Protein AF-A0A2M8NJH3-F1 (afdb_monomer_lite)

Structure (mmCIF, N/CA/C/O backbone):
data_AF-A0A2M8NJH3-F1
#
_entry.id   AF-A0A2M8NJH3-F1
#
loop_
_atom_site.group_PDB
_atom_site.id
_atom_site.type_symbol
_atom_site.label_atom_id
_atom_site.label_alt_id
_atom_site.label_comp_id
_atom_site.label_asym_id
_atom_site.label_entity_id
_atom_site.label_seq_id
_atom_site.pdbx_PDB_ins_code
_atom_site.Cartn_x
_atom_site.Cartn_y
_atom_site.Cartn_z
_atom_site.occupancy
_atom_site.B_iso_or_equiv
_atom_site.auth_seq_id
_atom_site.auth_comp_id
_atom_site.auth_asym_id
_atom_site.auth_atom_id
_atom_site.pdbx_PDB_model_num
ATOM 1 N N . MET A 1 1 ? -4.080 8.341 -15.059 1.00 57.06 1 MET A N 1
ATOM 2 C CA . MET A 1 1 ? -3.081 8.055 -13.992 1.00 57.06 1 MET A CA 1
ATOM 3 C C . MET A 1 1 ? -1.889 7.261 -14.542 1.00 57.06 1 MET A C 1
ATOM 5 O O . MET A 1 1 ? -1.047 6.793 -13.782 1.00 57.06 1 MET A O 1
ATOM 9 N N . ASP A 1 2 ? -1.768 7.173 -15.866 1.00 82.62 2 ASP A N 1
ATOM 10 C CA . ASP A 1 2 ? -1.081 6.061 -16.530 1.00 82.62 2 ASP A CA 1
ATOM 11 C C . ASP A 1 2 ? 0.332 6.421 -16.986 1.00 82.62 2 ASP A C 1
ATOM 13 O O . ASP A 1 2 ? 1.124 5.542 -17.309 1.00 82.62 2 ASP A O 1
ATOM 17 N N . ALA A 1 3 ? 0.691 7.707 -16.927 1.00 94.00 3 ALA A N 1
ATOM 18 C CA . ALA A 1 3 ? 2.005 8.202 -17.326 1.00 94.00 3 ALA A CA 1
ATOM 19 C C . ALA A 1 3 ? 3.153 7.534 -16.550 1.00 94.00 3 ALA A C 1
ATOM 21 O O . ALA A 1 3 ? 4.180 7.212 -17.140 1.00 94.00 3 ALA A O 1
ATOM 22 N N . ARG A 1 4 ? 2.981 7.266 -15.244 1.00 93.50 4 ARG A N 1
ATOM 23 C CA . ARG A 1 4 ? 4.007 6.576 -14.440 1.00 93.50 4 ARG A CA 1
ATOM 24 C C . ARG A 1 4 ? 4.184 5.122 -14.871 1.00 93.50 4 ARG A C 1
ATOM 26 O O . ARG A 1 4 ? 5.314 4.687 -15.054 1.00 93.50 4 ARG A O 1
ATOM 33 N N . PHE A 1 5 ? 3.090 4.390 -15.078 1.00 94.75 5 PHE A N 1
ATOM 34 C CA . PHE A 1 5 ? 3.149 2.998 -15.532 1.00 94.75 5 PHE A CA 1
ATOM 35 C C . PHE A 1 5 ? 3.725 2.894 -16.945 1.00 94.75 5 PHE A C 1
ATOM 37 O O . PHE A 1 5 ? 4.597 2.065 -17.190 1.00 94.75 5 PHE A O 1
ATOM 44 N N . ALA A 1 6 ? 3.312 3.783 -17.852 1.00 94.88 6 ALA A N 1
ATOM 45 C CA . ALA A 1 6 ? 3.868 3.874 -19.198 1.00 94.88 6 ALA A CA 1
ATOM 46 C C . ALA A 1 6 ? 5.370 4.197 -19.177 1.00 94.88 6 ALA A C 1
ATOM 48 O O . ALA A 1 6 ? 6.137 3.598 -19.926 1.00 94.88 6 ALA A O 1
ATOM 49 N N . LEU A 1 7 ? 5.813 5.097 -18.291 1.00 94.25 7 LEU A N 1
ATOM 50 C CA . LEU A 1 7 ? 7.230 5.421 -18.131 1.00 94.25 7 LEU A CA 1
ATOM 51 C C . LEU A 1 7 ? 8.036 4.224 -17.611 1.00 94.25 7 LEU A C 1
ATOM 53 O O . LEU A 1 7 ? 9.077 3.907 -18.178 1.00 94.25 7 LEU A O 1
ATOM 57 N N . ILE A 1 8 ? 7.545 3.547 -16.570 1.00 95.00 8 ILE A N 1
ATOM 58 C CA . ILE A 1 8 ? 8.167 2.339 -16.002 1.00 95.00 8 ILE A CA 1
ATOM 59 C C . ILE A 1 8 ? 8.326 1.259 -17.078 1.00 95.00 8 ILE A C 1
ATOM 61 O O . ILE A 1 8 ? 9.416 0.704 -17.221 1.00 95.00 8 ILE A O 1
ATOM 65 N N . LYS A 1 9 ? 7.275 1.024 -17.876 1.00 94.31 9 LYS A N 1
ATOM 66 C CA . LYS A 1 9 ? 7.293 0.099 -19.018 1.00 94.31 9 LYS A CA 1
ATOM 67 C C . LYS A 1 9 ? 8.323 0.511 -20.068 1.00 94.31 9 LYS A C 1
ATOM 69 O O . LYS A 1 9 ? 9.203 -0.276 -20.402 1.00 94.31 9 LYS A O 1
ATOM 74 N N . ARG A 1 10 ? 8.273 1.767 -20.529 1.00 93.88 10 ARG A N 1
ATOM 75 C CA . ARG A 1 10 ? 9.183 2.318 -21.551 1.00 93.88 10 ARG A CA 1
ATOM 76 C C . ARG A 1 10 ? 10.653 2.211 -21.151 1.00 93.88 10 ARG A C 1
ATOM 78 O O . ARG A 1 10 ? 11.497 1.935 -21.993 1.00 93.88 10 ARG A O 1
ATOM 85 N N . LEU A 1 11 ? 10.960 2.434 -19.876 1.00 94.00 11 LEU A N 1
ATOM 86 C CA . LEU A 1 11 ? 12.325 2.384 -19.355 1.00 94.00 11 LEU A CA 1
ATOM 87 C C . LEU A 1 11 ? 12.779 0.971 -18.959 1.00 94.00 11 LEU A C 1
ATOM 89 O O . LEU A 1 11 ? 13.908 0.819 -18.493 1.00 94.00 11 LEU A O 1
ATOM 93 N N . ASN A 1 12 ? 11.931 -0.050 -19.137 1.00 94.94 12 ASN A N 1
ATOM 94 C CA . ASN A 1 12 ? 12.158 -1.418 -18.671 1.00 94.94 12 ASN A CA 1
ATOM 95 C C . ASN A 1 12 ? 12.530 -1.487 -17.174 1.00 94.94 12 ASN A C 1
ATOM 97 O O . ASN A 1 12 ? 13.435 -2.210 -16.756 1.00 94.94 12 ASN A O 1
ATOM 101 N N . LEU A 1 13 ? 11.850 -0.694 -16.342 1.00 95.19 13 LEU A N 1
ATOM 102 C CA . LEU A 1 13 ? 12.007 -0.765 -14.891 1.00 95.19 13 LEU A CA 1
ATOM 103 C C . LEU A 1 13 ? 11.200 -1.946 -14.337 1.00 95.19 13 LEU A C 1
ATOM 105 O O . LEU A 1 13 ? 10.173 -2.327 -14.897 1.00 95.19 13 LEU A O 1
ATOM 109 N N . ARG A 1 14 ? 11.638 -2.504 -13.203 1.00 96.00 14 ARG A N 1
ATOM 110 C CA . ARG A 1 14 ? 10.979 -3.655 -12.553 1.00 96.00 14 ARG A CA 1
ATOM 111 C C . ARG A 1 14 ? 9.554 -3.368 -12.082 1.00 96.00 14 ARG A C 1
ATOM 113 O O . ARG A 1 14 ? 8.751 -4.285 -11.963 1.00 96.00 14 ARG A O 1
ATOM 120 N N . GLY A 1 15 ? 9.245 -2.113 -11.782 1.00 95.94 15 GLY A N 1
ATOM 121 C CA . GLY A 1 15 ? 7.983 -1.724 -11.170 1.00 95.94 15 GLY A CA 1
ATOM 122 C C . GLY A 1 15 ? 8.130 -0.450 -10.353 1.00 95.94 15 GLY A C 1
ATOM 123 O O . GLY A 1 15 ? 9.063 0.327 -10.565 1.00 95.94 15 GLY A O 1
ATOM 124 N N . MET A 1 16 ? 7.222 -0.255 -9.400 1.00 96.19 16 MET A N 1
ATOM 125 C CA . MET A 1 16 ? 7.286 0.842 -8.435 1.00 96.19 16 MET A CA 1
ATOM 126 C C . MET A 1 16 ? 6.884 0.400 -7.033 1.00 96.19 16 MET A C 1
ATOM 128 O O . MET A 1 16 ? 6.001 -0.441 -6.868 1.00 96.19 16 MET A O 1
ATOM 132 N N . ILE A 1 17 ? 7.506 1.028 -6.037 1.00 97.25 17 ILE A N 1
ATOM 133 C CA . ILE A 1 17 ? 7.095 0.985 -4.633 1.00 97.25 17 ILE A CA 1
ATOM 134 C C . ILE A 1 17 ? 6.467 2.333 -4.278 1.00 97.25 17 ILE A C 1
ATOM 136 O O . ILE A 1 17 ? 6.940 3.374 -4.734 1.00 97.25 17 ILE A O 1
ATOM 140 N N . ALA A 1 18 ? 5.405 2.318 -3.480 1.00 96.50 18 ALA A N 1
ATOM 141 C CA . ALA A 1 18 ? 4.781 3.511 -2.919 1.00 96.50 18 ALA A CA 1
ATOM 142 C C . ALA A 1 18 ? 4.311 3.249 -1.479 1.00 96.50 18 ALA A C 1
ATOM 144 O O . ALA A 1 18 ? 4.197 2.097 -1.065 1.00 96.50 18 ALA A O 1
ATOM 145 N N . GLY A 1 19 ? 4.026 4.314 -0.729 1.00 96.94 19 GLY A N 1
ATOM 146 C CA . GLY A 1 19 ? 3.325 4.241 0.553 1.00 96.94 19 GLY A CA 1
ATOM 147 C C . GLY A 1 19 ? 1.841 4.560 0.370 1.00 96.94 19 GLY A C 1
ATOM 148 O O . GLY A 1 19 ? 1.496 5.573 -0.237 1.00 96.94 19 GLY A O 1
ATOM 149 N N . SER A 1 20 ? 0.958 3.702 0.878 1.00 98.00 20 SER A N 1
ATOM 150 C CA . SER A 1 20 ? -0.484 3.955 0.936 1.00 98.00 20 SER A CA 1
ATOM 151 C C . SER A 1 20 ? -0.937 4.058 2.384 1.00 98.00 20 SER A C 1
ATOM 153 O O . SER A 1 20 ? -0.972 3.051 3.085 1.00 98.00 20 SER A O 1
ATOM 155 N N . MET A 1 21 ? -1.323 5.255 2.820 1.00 98.25 21 MET A N 1
ATOM 156 C CA . MET A 1 21 ? -1.979 5.450 4.116 1.00 98.25 21 MET A CA 1
ATOM 157 C C . MET A 1 21 ? -3.306 4.681 4.182 1.00 98.25 21 MET A C 1
ATOM 159 O O . MET A 1 21 ? -4.033 4.639 3.184 1.00 98.25 21 MET A O 1
ATOM 163 N N . ILE A 1 22 ? -3.616 4.107 5.347 1.00 98.25 22 ILE A N 1
ATOM 164 C CA . ILE A 1 22 ? -4.880 3.407 5.635 1.00 98.25 22 ILE A CA 1
ATOM 165 C C . ILE A 1 22 ? -5.914 4.384 6.206 1.00 98.25 22 ILE A C 1
ATOM 167 O O . ILE A 1 22 ? -6.121 4.483 7.410 1.00 98.25 22 ILE A O 1
ATOM 171 N N . MET A 1 23 ? -6.521 5.172 5.320 1.00 98.12 23 MET A N 1
ATOM 172 C CA . MET A 1 23 ? -7.277 6.381 5.673 1.00 98.12 23 MET A CA 1
ATOM 173 C C . MET A 1 23 ? -8.507 6.141 6.547 1.00 98.12 23 MET A C 1
ATOM 175 O O . MET A 1 23 ? -8.976 7.072 7.197 1.00 98.12 23 MET A O 1
ATOM 179 N N . ASP A 1 24 ? -9.060 4.932 6.544 1.00 98.44 24 ASP A N 1
ATOM 180 C CA . ASP A 1 24 ? -10.266 4.614 7.308 1.00 98.44 24 ASP A CA 1
ATOM 181 C C . ASP A 1 24 ? -9.968 3.866 8.622 1.00 98.44 24 ASP A C 1
ATOM 183 O O . ASP A 1 24 ? -10.902 3.509 9.341 1.00 98.44 24 ASP A O 1
ATOM 187 N N . TYR A 1 25 ? -8.689 3.683 8.982 1.00 98.56 25 TYR A N 1
ATOM 188 C CA . TYR 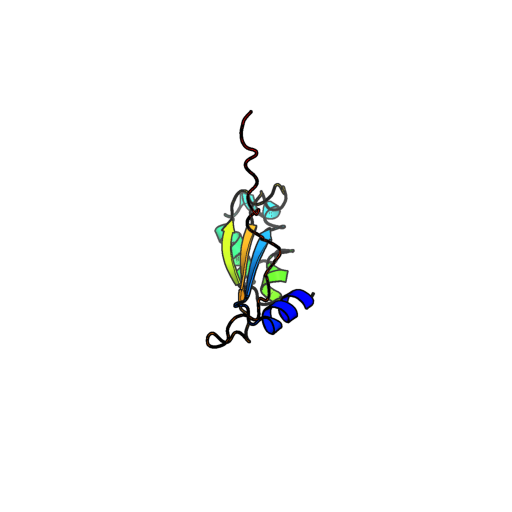A 1 25 ? -8.283 2.895 10.151 1.00 98.56 25 TYR A CA 1
ATOM 189 C C . TYR A 1 25 ? -8.774 3.467 11.488 1.00 98.56 25 TYR A C 1
ATOM 191 O O . TYR A 1 25 ? -9.258 2.706 12.325 1.00 98.56 25 TYR A O 1
ATOM 199 N N . HIS A 1 26 ? -8.765 4.795 11.671 1.00 98.31 26 HIS A N 1
ATOM 200 C CA . HIS A 1 26 ? -9.280 5.455 12.885 1.00 98.31 26 HIS A CA 1
ATOM 201 C C . HIS A 1 26 ? -10.710 5.043 13.276 1.00 98.31 26 HIS A C 1
ATOM 203 O O . HIS A 1 26 ? -11.081 5.166 14.438 1.00 98.31 26 HIS A O 1
ATOM 209 N N . LYS A 1 27 ? -11.520 4.556 12.326 1.00 98.31 27 LYS A N 1
ATOM 210 C CA . LYS A 1 27 ? -12.911 4.139 12.568 1.00 98.31 27 LYS A CA 1
ATOM 211 C C . LYS A 1 27 ? -13.032 2.823 13.338 1.00 98.31 27 LYS A C 1
ATOM 213 O O . LYS A 1 27 ? -14.120 2.517 13.810 1.00 98.31 27 LYS A O 1
ATOM 218 N N . VAL A 1 28 ? -11.965 2.024 13.387 1.00 98.06 28 VAL A N 1
ATOM 219 C CA . VAL A 1 28 ? -11.958 0.672 13.981 1.00 98.06 28 VAL A CA 1
ATOM 220 C C . VAL A 1 28 ? -10.685 0.368 14.776 1.00 98.06 28 VAL A C 1
ATOM 222 O O . VAL A 1 28 ? -10.447 -0.780 15.147 1.00 98.06 28 VAL A O 1
ATOM 225 N N . ALA A 1 29 ? -9.843 1.373 15.018 1.00 97.69 29 ALA A N 1
ATOM 226 C CA . ALA A 1 29 ? -8.548 1.204 15.676 1.00 97.69 29 ALA A CA 1
ATOM 227 C C . ALA A 1 29 ? -8.655 0.761 17.148 1.00 97.69 29 ALA A C 1
ATOM 229 O O . ALA A 1 29 ? -7.684 0.276 17.718 1.00 97.69 29 ALA A O 1
ATOM 230 N N . ASP A 1 30 ? -9.829 0.917 17.761 1.00 97.88 30 ASP A N 1
ATOM 231 C CA . ASP A 1 30 ? -10.167 0.410 19.092 1.00 97.88 30 ASP A CA 1
ATOM 232 C C . ASP A 1 30 ? -10.520 -1.089 19.096 1.00 97.88 30 ASP A C 1
ATOM 234 O O . ASP A 1 30 ? -10.486 -1.734 20.142 1.00 97.88 30 ASP A O 1
ATOM 238 N N . GLN A 1 31 ? -10.845 -1.651 17.931 1.00 97.88 31 GLN A N 1
ATOM 239 C CA . GLN A 1 31 ? -11.361 -3.012 17.774 1.00 97.88 31 GLN A CA 1
ATOM 240 C C . GLN A 1 31 ? -10.366 -3.973 17.118 1.00 97.88 31 GLN A C 1
ATOM 242 O O . GLN A 1 31 ? -10.506 -5.187 17.264 1.00 97.88 31 GLN A O 1
ATOM 247 N N . MET A 1 32 ? -9.382 -3.471 16.368 1.00 97.62 32 MET A N 1
ATOM 248 C CA . MET A 1 32 ? -8.421 -4.316 15.659 1.00 97.62 32 MET A CA 1
ATOM 249 C C . MET A 1 32 ? -7.072 -3.640 15.461 1.00 97.62 32 MET A C 1
ATOM 251 O O . MET A 1 32 ? -6.981 -2.419 15.397 1.00 97.62 32 MET A O 1
ATOM 255 N N . SER A 1 33 ? -6.030 -4.458 15.306 1.00 98.56 33 SER A N 1
ATOM 256 C CA . SER A 1 33 ? -4.687 -3.966 15.005 1.00 98.56 33 SER A CA 1
ATOM 257 C C . SER A 1 33 ? -4.562 -3.503 13.542 1.00 98.56 33 SER A C 1
ATOM 259 O O . SER A 1 33 ? -5.330 -3.964 12.683 1.00 98.56 33 SER A O 1
ATOM 261 N N . PRO A 1 34 ? -3.562 -2.665 13.202 1.00 98.19 34 PRO A N 1
ATOM 262 C CA . PRO A 1 34 ? -3.311 -2.253 11.821 1.00 98.19 34 PRO A CA 1
ATOM 263 C C . PRO A 1 34 ? -3.040 -3.456 10.903 1.00 98.19 34 PRO A C 1
ATOM 265 O O . PRO A 1 34 ? -3.454 -3.471 9.744 1.00 98.19 34 PRO A O 1
ATOM 268 N N . GLU A 1 35 ? -2.391 -4.507 11.417 1.00 98.44 35 GLU A N 1
ATOM 269 C CA . GLU A 1 35 ? -2.129 -5.747 10.679 1.00 98.44 35 GLU A CA 1
ATOM 270 C C . GLU A 1 35 ? -3.428 -6.453 10.304 1.00 98.44 35 GLU A C 1
ATOM 272 O O . GLU A 1 35 ? -3.578 -6.909 9.169 1.00 98.44 35 GLU A O 1
ATOM 277 N N . GLN A 1 36 ? -4.367 -6.564 11.247 1.00 98.50 36 GLN A N 1
ATOM 278 C CA . GLN A 1 36 ? -5.664 -7.176 10.978 1.00 98.50 36 GLN A CA 1
ATOM 279 C C . GLN A 1 36 ? -6.470 -6.337 9.990 1.00 98.50 36 GLN A C 1
ATOM 281 O O . GLN A 1 36 ? -6.993 -6.889 9.022 1.00 98.50 36 GLN A O 1
ATOM 286 N N . TYR A 1 37 ? -6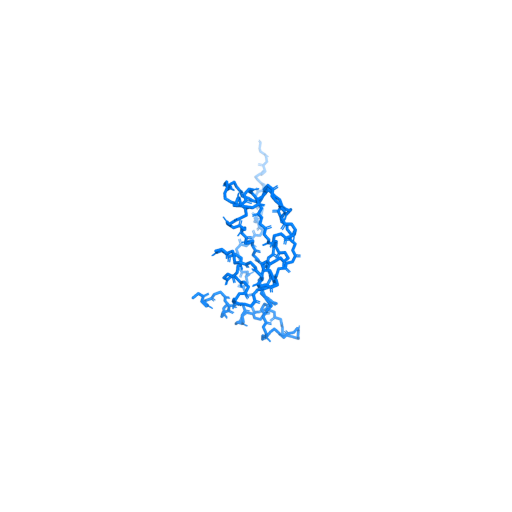.487 -5.019 10.179 1.00 98.62 37 TYR A N 1
ATOM 287 C CA . TYR A 1 37 ? -7.142 -4.090 9.267 1.00 98.62 37 TYR A CA 1
ATOM 288 C C . TYR A 1 37 ? -6.649 -4.265 7.825 1.00 98.62 37 TYR A C 1
ATOM 290 O O . TYR A 1 37 ? -7.444 -4.456 6.903 1.00 98.62 37 TYR A O 1
ATOM 298 N N . VAL A 1 38 ? -5.328 -4.264 7.617 1.00 98.56 38 VAL A N 1
ATOM 299 C CA . VAL A 1 38 ? -4.738 -4.432 6.282 1.00 98.56 38 VAL A CA 1
ATOM 300 C C . VAL A 1 38 ? -5.049 -5.809 5.702 1.00 98.56 38 VAL A C 1
ATOM 302 O O . VAL A 1 38 ? -5.347 -5.896 4.511 1.00 98.56 38 VAL A O 1
ATOM 305 N N . ARG A 1 39 ? -5.039 -6.879 6.511 1.00 98.50 39 ARG A N 1
ATOM 306 C CA . ARG A 1 39 ? -5.446 -8.217 6.049 1.00 98.50 39 ARG A CA 1
ATOM 307 C C . ARG A 1 39 ? -6.889 -8.230 5.544 1.00 98.50 39 ARG A C 1
ATOM 309 O O . ARG A 1 39 ? -7.128 -8.767 4.466 1.00 98.50 39 ARG A O 1
ATOM 316 N N . GLU A 1 40 ? -7.826 -7.622 6.270 1.00 98.62 40 GLU A N 1
ATOM 317 C CA . GLU A 1 40 ? -9.231 -7.530 5.845 1.00 98.62 40 GLU A CA 1
ATOM 318 C C . GLU A 1 40 ? -9.389 -6.731 4.545 1.00 98.62 40 GLU A C 1
ATOM 320 O O . GLU A 1 40 ? -10.169 -7.118 3.673 1.00 98.62 40 GLU A O 1
ATOM 325 N N . VAL A 1 41 ? -8.624 -5.645 4.385 1.00 98.62 41 VAL A N 1
ATOM 326 C CA . VAL A 1 41 ? -8.641 -4.834 3.159 1.00 98.62 41 VAL A CA 1
ATOM 327 C C . VAL A 1 41 ? -8.078 -5.605 1.965 1.00 98.62 41 VAL A C 1
ATOM 329 O O . VAL A 1 41 ? -8.671 -5.592 0.887 1.00 98.62 41 VAL A O 1
ATOM 332 N N . VAL A 1 42 ? -6.957 -6.309 2.144 1.00 98.44 42 VAL A N 1
ATOM 333 C CA . VAL A 1 42 ? -6.345 -7.142 1.094 1.00 98.44 42 VAL A CA 1
ATOM 334 C C . VAL A 1 42 ? -7.254 -8.311 0.706 1.00 98.44 42 VAL A C 1
ATOM 336 O O . VAL A 1 42 ? -7.334 -8.647 -0.472 1.00 98.44 42 VAL A O 1
ATOM 339 N N . ALA A 1 43 ? -7.973 -8.895 1.668 1.00 98.12 43 ALA A N 1
ATOM 340 C CA . ALA A 1 43 ? -8.948 -9.958 1.431 1.00 98.12 43 ALA A CA 1
ATOM 341 C C . ALA A 1 43 ? -10.264 -9.465 0.796 1.00 98.12 43 ALA A C 1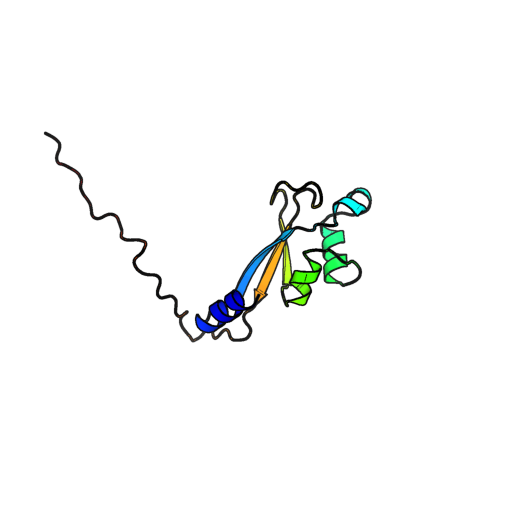
ATOM 343 O O . ALA A 1 43 ? -11.119 -10.282 0.463 1.00 98.12 43 ALA A O 1
ATOM 344 N N . GLY A 1 44 ? -10.456 -8.149 0.646 1.00 97.56 44 GLY A N 1
ATOM 345 C CA . GLY A 1 44 ? -11.689 -7.561 0.113 1.00 97.56 44 GLY A CA 1
ATOM 346 C C . GLY A 1 44 ? -12.878 -7.587 1.081 1.00 97.56 44 GLY A C 1
ATOM 347 O O . GLY A 1 44 ? -13.985 -7.236 0.686 1.00 97.56 44 GLY A O 1
ATOM 348 N N . VAL A 1 45 ? -12.661 -7.970 2.343 1.00 98.06 45 VAL A N 1
ATOM 349 C CA . VAL A 1 45 ? -13.683 -7.956 3.407 1.00 98.06 45 VAL A CA 1
ATOM 350 C C . VAL A 1 45 ? -13.967 -6.524 3.858 1.00 98.06 45 VAL A C 1
ATOM 352 O O . VAL A 1 45 ? -15.099 -6.179 4.193 1.00 98.06 45 VAL A O 1
ATOM 355 N N . ARG A 1 46 ? -12.936 -5.674 3.839 1.00 98.00 46 ARG A N 1
ATOM 356 C CA . ARG A 1 46 ? -13.013 -4.267 4.225 1.00 98.00 46 ARG A CA 1
ATOM 357 C C . ARG A 1 46 ? -12.636 -3.358 3.066 1.00 98.00 46 ARG A C 1
ATOM 359 O O . ARG A 1 46 ? -11.715 -3.635 2.303 1.00 98.00 46 ARG A O 1
ATOM 366 N N . PHE A 1 47 ? -13.320 -2.226 2.981 1.00 98.44 47 PHE A N 1
ATOM 367 C CA . PHE A 1 47 ? -12.960 -1.155 2.065 1.00 98.44 47 PHE A CA 1
ATOM 368 C C . PHE A 1 47 ? -12.196 -0.049 2.801 1.00 98.44 47 PHE A C 1
ATOM 370 O O . PHE A 1 47 ? -12.666 0.450 3.821 1.00 98.44 47 PHE A O 1
ATOM 377 N N . ASP A 1 48 ? -11.050 0.349 2.251 1.00 98.62 48 ASP A N 1
ATOM 378 C CA . ASP A 1 48 ? -10.294 1.539 2.641 1.00 98.62 48 ASP A CA 1
ATOM 379 C C . ASP A 1 48 ? -10.226 2.516 1.461 1.00 98.62 48 ASP A C 1
ATOM 381 O O . ASP A 1 48 ? -9.873 2.154 0.333 1.00 98.62 48 ASP A O 1
ATOM 385 N N . THR A 1 49 ? -10.521 3.786 1.723 1.00 97.81 49 THR A N 1
ATOM 386 C CA . THR A 1 49 ? -10.667 4.835 0.707 1.00 97.81 49 THR A CA 1
ATOM 387 C C . THR A 1 49 ? -9.394 5.090 -0.108 1.00 97.81 49 THR A C 1
ATOM 389 O O . THR A 1 49 ? -9.487 5.643 -1.213 1.00 97.81 49 THR A O 1
ATOM 392 N N . ASN A 1 50 ? -8.218 4.692 0.383 1.00 97.62 50 ASN A N 1
ATOM 393 C CA . ASN A 1 50 ? -6.953 4.806 -0.335 1.00 97.62 50 ASN A CA 1
ATOM 394 C C . ASN A 1 50 ? -6.382 3.434 -0.707 1.00 97.62 50 ASN A C 1
ATOM 396 O O . ASN A 1 50 ? -6.223 3.157 -1.898 1.00 97.62 50 ASN A O 1
ATOM 400 N N . LEU A 1 51 ? -6.129 2.562 0.274 1.00 98.44 51 LEU A N 1
ATOM 401 C CA . LEU A 1 51 ? -5.464 1.279 0.052 1.00 98.44 51 LEU A CA 1
ATOM 402 C C . LEU A 1 51 ? -6.243 0.413 -0.944 1.00 98.44 51 LEU A C 1
ATOM 404 O O . LEU A 1 51 ? -5.648 -0.060 -1.914 1.00 98.44 51 LEU A O 1
ATOM 408 N N . SER A 1 52 ? -7.571 0.298 -0.815 1.00 98.56 52 SER A N 1
ATOM 409 C CA . SER A 1 52 ? -8.375 -0.492 -1.759 1.00 98.56 52 SER A CA 1
ATOM 410 C C . SER A 1 52 ? -8.258 0.029 -3.195 1.00 98.56 52 SER A C 1
ATOM 412 O O . SER A 1 52 ? -8.188 -0.772 -4.125 1.00 98.56 52 SER A O 1
ATOM 414 N N . LYS A 1 53 ? -8.169 1.351 -3.410 1.00 97.00 53 LYS A N 1
ATOM 415 C CA . LYS A 1 53 ? -7.991 1.932 -4.758 1.00 97.00 53 LYS A CA 1
ATOM 416 C C . LYS A 1 53 ? -6.624 1.612 -5.358 1.00 97.00 53 LYS A C 1
ATOM 418 O O . LYS A 1 53 ? -6.516 1.513 -6.578 1.00 97.00 53 LYS A O 1
ATOM 423 N N . GLN A 1 54 ? -5.580 1.497 -4.538 1.00 97.25 54 GLN A N 1
ATOM 424 C CA . GLN A 1 54 ? -4.258 1.093 -5.022 1.00 97.25 54 GLN A CA 1
ATOM 425 C C . GLN A 1 54 ? -4.244 -0.398 -5.365 1.00 97.25 54 GLN A C 1
ATOM 42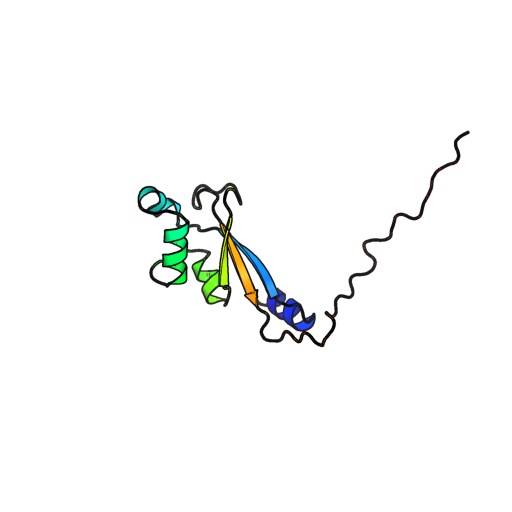7 O O . GLN A 1 54 ? -3.776 -0.764 -6.441 1.00 97.25 54 GLN A O 1
ATOM 432 N N . LEU A 1 55 ? -4.834 -1.246 -4.514 1.00 98.12 55 LEU A N 1
ATOM 433 C CA . LEU A 1 55 ? -4.960 -2.683 -4.777 1.00 98.12 55 LEU A CA 1
ATOM 434 C C . LEU A 1 55 ? -5.727 -2.956 -6.083 1.00 98.12 55 LEU A C 1
ATOM 436 O O . LEU A 1 55 ? -5.258 -3.727 -6.916 1.00 98.12 55 LEU A O 1
ATOM 440 N N . HIS A 1 56 ? -6.822 -2.230 -6.342 1.00 96.88 56 HIS A N 1
ATOM 441 C CA . HIS A 1 56 ? -7.569 -2.320 -7.609 1.00 96.88 56 HIS A CA 1
ATOM 442 C C . HIS A 1 56 ? -6.742 -1.951 -8.852 1.00 96.88 56 HIS A C 1
ATOM 444 O O . HIS A 1 56 ? -7.047 -2.406 -9.949 1.00 96.88 56 HIS A O 1
ATOM 450 N N . LYS A 1 57 ? -5.681 -1.147 -8.708 1.00 95.06 57 LYS A N 1
ATOM 451 C CA . LYS A 1 57 ? -4.752 -0.817 -9.807 1.00 95.06 57 LYS A CA 1
ATOM 452 C C . LYS A 1 57 ? -3.662 -1.875 -10.007 1.00 95.06 57 LYS A C 1
ATOM 454 O O . LYS A 1 57 ? -2.740 -1.658 -10.791 1.00 95.06 57 LYS A O 1
ATOM 459 N N . GLY A 1 58 ? -3.735 -2.997 -9.292 1.00 96.38 58 GLY A N 1
ATOM 460 C CA . GLY A 1 58 ? -2.770 -4.091 -9.372 1.00 96.38 58 GLY A CA 1
ATOM 461 C C . GLY A 1 58 ? -1.568 -3.933 -8.443 1.00 96.38 58 GLY A C 1
ATOM 462 O O . GLY A 1 58 ? -0.570 -4.629 -8.626 1.00 96.38 58 GLY A O 1
ATOM 463 N N . PHE A 1 59 ? -1.625 -3.027 -7.462 1.00 98.00 59 PHE A N 1
ATOM 464 C CA . PHE A 1 59 ? -0.618 -3.020 -6.405 1.00 98.00 59 PHE A CA 1
ATOM 465 C C . PHE A 1 59 ? -0.818 -4.198 -5.448 1.00 98.00 59 PHE A C 1
ATOM 467 O O . PHE A 1 59 ? -1.938 -4.613 -5.163 1.00 98.00 59 PHE A O 1
ATOM 474 N N . LYS A 1 60 ? 0.287 -4.684 -4.894 1.00 98.31 60 LYS A N 1
ATOM 475 C CA . LYS A 1 60 ? 0.348 -5.685 -3.829 1.00 98.31 60 LYS A CA 1
ATOM 476 C C . LYS A 1 60 ? 0.794 -5.010 -2.539 1.00 98.31 60 LYS A C 1
ATOM 478 O O . LYS A 1 60 ? 1.774 -4.265 -2.557 1.00 98.31 60 LYS A O 1
ATOM 483 N N . ALA A 1 61 ? 0.106 -5.276 -1.434 1.00 98.31 61 ALA A N 1
ATOM 484 C CA . ALA A 1 61 ? 0.565 -4.881 -0.105 1.00 98.31 61 ALA A CA 1
ATOM 485 C C . ALA A 1 61 ? 1.795 -5.707 0.303 1.00 98.31 61 ALA A C 1
ATOM 487 O O . ALA A 1 61 ? 1.826 -6.915 0.075 1.00 98.31 61 ALA A O 1
ATOM 488 N N . LEU A 1 62 ? 2.805 -5.050 0.877 1.00 97.94 62 LEU A N 1
ATOM 489 C CA . LEU A 1 62 ? 4.038 -5.681 1.350 1.00 97.94 62 LEU A CA 1
ATOM 490 C C . LEU A 1 62 ? 4.113 -5.673 2.880 1.00 97.94 62 LEU A C 1
ATOM 492 O O . LEU A 1 62 ? 3.965 -6.715 3.510 1.00 97.94 62 LEU A O 1
ATOM 496 N N . HIS A 1 63 ? 4.332 -4.497 3.473 1.00 96.81 63 HIS A N 1
ATOM 497 C CA . HIS A 1 63 ? 4.575 -4.330 4.907 1.00 96.81 63 HIS A CA 1
ATOM 498 C C . HIS A 1 63 ? 3.916 -3.050 5.419 1.00 96.81 63 HIS A C 1
ATOM 500 O O . HIS A 1 63 ? 3.790 -2.078 4.673 1.00 96.81 63 HIS A O 1
ATOM 506 N N . LEU A 1 64 ? 3.519 -3.048 6.690 1.00 98.25 64 LEU A N 1
ATOM 507 C CA . LEU A 1 64 ? 3.112 -1.831 7.387 1.00 98.25 64 LEU A CA 1
ATOM 508 C C . LEU A 1 64 ? 4.322 -0.933 7.653 1.00 98.25 64 LEU A C 1
ATOM 510 O O . LEU A 1 64 ? 5.435 -1.415 7.854 1.00 98.25 64 LEU A O 1
ATOM 514 N N . ILE A 1 65 ? 4.075 0.371 7.663 1.00 98.31 65 ILE A N 1
ATOM 515 C CA . ILE A 1 65 ? 5.038 1.406 8.011 1.00 98.31 65 ILE A CA 1
ATOM 516 C C . ILE A 1 65 ? 4.398 2.241 9.132 1.00 98.31 65 ILE A C 1
ATOM 518 O O . ILE A 1 65 ? 3.434 2.961 8.843 1.00 98.31 65 ILE A O 1
ATOM 522 N N . PRO A 1 66 ? 4.861 2.112 10.390 1.00 97.81 66 PRO A N 1
ATOM 523 C CA . PRO A 1 66 ? 4.447 3.004 11.468 1.00 97.81 66 PRO A CA 1
ATOM 524 C C . PRO A 1 66 ? 5.045 4.395 11.258 1.00 97.81 66 PRO A C 1
ATOM 526 O O . PRO A 1 66 ? 6.086 4.529 10.612 1.00 97.81 66 PRO A O 1
ATOM 529 N N . ASP A 1 67 ? 4.394 5.409 11.824 1.00 97.56 67 ASP A N 1
ATOM 530 C CA . ASP A 1 67 ? 4.882 6.793 11.854 1.00 97.56 67 ASP A CA 1
ATOM 531 C C . ASP A 1 67 ? 5.305 7.332 10.476 1.00 97.56 67 ASP A C 1
ATOM 533 O O . ASP A 1 67 ? 6.284 8.062 10.338 1.00 97.56 67 ASP A O 1
ATOM 537 N N . TYR A 1 68 ? 4.567 6.941 9.433 1.00 97.00 68 TYR A N 1
ATOM 538 C CA . TYR A 1 68 ? 4.906 7.274 8.051 1.00 97.00 68 TYR A CA 1
ATOM 539 C C . TYR A 1 68 ? 4.658 8.750 7.726 1.00 97.00 68 TYR A C 1
ATOM 541 O O . TYR A 1 68 ? 5.458 9.377 7.039 1.00 97.00 68 TYR A O 1
ATOM 549 N N . GLU A 1 69 ? 3.530 9.280 8.194 1.00 95.50 69 GLU A N 1
ATOM 550 C CA . GLU A 1 69 ? 3.081 10.655 7.970 1.00 95.50 69 GLU A CA 1
ATOM 551 C C . GLU A 1 69 ? 2.142 11.051 9.110 1.00 95.50 69 GLU A C 1
ATOM 553 O O . GLU A 1 69 ? 1.411 10.199 9.618 1.00 95.50 69 GLU A O 1
ATOM 558 N N . TYR A 1 70 ? 2.127 12.327 9.500 1.00 97.31 70 TYR A N 1
ATOM 559 C CA . TYR A 1 70 ? 1.185 12.803 10.511 1.00 97.31 70 TYR A CA 1
ATOM 560 C C . TYR A 1 70 ? -0.219 12.957 9.904 1.00 97.31 70 TYR A C 1
ATOM 562 O O . TYR A 1 70 ? -0.539 13.970 9.282 1.00 97.31 70 TYR A O 1
ATOM 570 N N . ASP A 1 71 ? -1.074 11.950 10.093 1.00 96.94 71 ASP A N 1
ATOM 571 C CA . ASP A 1 71 ? -2.486 11.988 9.698 1.00 96.94 71 ASP A CA 1
ATOM 572 C C . ASP A 1 71 ? -3.352 11.276 10.761 1.00 96.94 71 ASP A C 1
ATOM 574 O O . ASP A 1 71 ? -3.228 10.064 10.971 1.00 96.94 71 ASP A O 1
ATOM 578 N N . PRO A 1 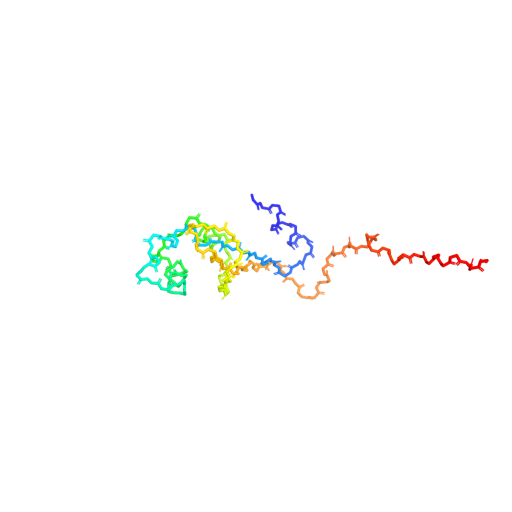72 ? -4.276 11.999 11.427 1.00 96.69 72 PRO A N 1
ATOM 579 C CA . PRO A 1 72 ? -5.134 11.422 12.463 1.00 96.69 72 PRO A CA 1
ATOM 580 C C . PRO A 1 72 ? -6.073 10.309 11.982 1.00 96.69 72 PRO A C 1
ATOM 582 O O . PRO A 1 72 ? -6.570 9.537 12.795 1.00 96.69 72 PRO A O 1
ATOM 585 N N . ARG A 1 73 ? -6.363 10.216 10.679 1.00 98.06 73 ARG A N 1
ATOM 586 C CA . ARG A 1 73 ? -7.307 9.226 10.142 1.00 98.06 73 ARG A CA 1
ATOM 587 C C . ARG A 1 73 ? -6.642 7.876 9.908 1.00 98.06 73 ARG A C 1
ATOM 589 O O . ARG A 1 73 ? -7.292 6.843 10.071 1.00 98.06 73 ARG A O 1
ATOM 596 N N . SER A 1 74 ? -5.368 7.882 9.525 1.00 97.56 74 SER A N 1
ATOM 597 C CA . SER A 1 74 ? -4.559 6.665 9.424 1.00 97.56 74 SER A CA 1
ATOM 598 C C . SER A 1 74 ? -3.862 6.298 10.732 1.00 97.56 74 SER A C 1
ATOM 600 O O . SER A 1 74 ? -3.284 5.216 10.820 1.00 97.56 74 SER A O 1
ATOM 602 N N . LEU A 1 75 ? -3.904 7.178 11.740 1.00 97.88 75 LEU A N 1
ATOM 603 C CA . LEU A 1 75 ? -3.116 7.063 12.972 1.00 97.88 75 LEU A CA 1
ATOM 604 C C . LEU A 1 75 ? -1.623 6.880 12.664 1.00 97.88 75 LEU A C 1
ATOM 606 O O . LEU A 1 75 ? -0.940 6.068 13.279 1.00 97.88 75 LEU A O 1
ATOM 610 N N . ASN A 1 76 ? -1.150 7.625 11.663 1.00 98.12 76 ASN A N 1
ATOM 611 C CA . ASN A 1 76 ? 0.212 7.616 11.132 1.00 98.12 76 ASN A CA 1
ATOM 612 C C . ASN A 1 76 ? 0.669 6.297 10.485 1.00 98.12 76 ASN A C 1
ATOM 614 O O . ASN A 1 76 ? 1.847 6.140 10.158 1.00 98.12 76 ASN A O 1
ATOM 618 N N . TRP A 1 77 ? -0.247 5.357 10.244 1.00 98.56 77 TRP A N 1
ATOM 619 C CA . TRP A 1 77 ? 0.073 4.101 9.577 1.00 98.56 77 TRP A CA 1
ATOM 620 C C . TRP A 1 77 ? -0.035 4.205 8.057 1.00 98.56 77 TRP A C 1
ATOM 622 O O . TRP A 1 77 ? -0.985 4.755 7.485 1.00 98.56 77 TRP A O 1
ATOM 632 N N . ALA A 1 78 ? 0.913 3.571 7.379 1.00 98.50 78 ALA A N 1
ATOM 633 C CA . ALA A 1 78 ? 0.852 3.318 5.950 1.00 98.50 78 ALA A CA 1
ATOM 634 C C . ALA A 1 78 ? 1.214 1.871 5.623 1.00 98.50 78 ALA A C 1
ATOM 636 O O . ALA A 1 78 ? 1.678 1.106 6.463 1.00 98.50 78 ALA A O 1
ATOM 637 N N . VAL A 1 79 ? 1.001 1.494 4.367 1.00 98.62 79 VAL A N 1
ATOM 638 C CA . VAL A 1 79 ? 1.394 0.204 3.808 1.00 98.62 79 VAL A CA 1
ATOM 639 C C . VAL A 1 79 ? 2.328 0.450 2.633 1.00 98.62 79 VAL A C 1
ATOM 641 O O . VAL A 1 79 ? 1.970 1.154 1.686 1.00 98.62 79 VAL A O 1
ATOM 644 N N . ALA A 1 80 ? 3.513 -0.155 2.670 1.00 98.56 80 ALA A N 1
ATOM 645 C CA . ALA A 1 80 ? 4.365 -0.298 1.500 1.00 98.56 80 ALA A CA 1
ATOM 646 C C . ALA A 1 80 ? 3.628 -1.145 0.460 1.00 98.56 80 ALA A C 1
ATOM 648 O O . ALA A 1 80 ? 3.283 -2.299 0.716 1.00 98.56 80 ALA A O 1
ATOM 649 N N . ILE A 1 81 ? 3.397 -0.583 -0.719 1.00 98.50 81 ILE A N 1
ATOM 650 C CA . ILE A 1 81 ? 2.715 -1.246 -1.825 1.00 98.50 81 ILE A CA 1
ATOM 651 C C . ILE A 1 81 ? 3.629 -1.322 -3.044 1.00 98.50 81 ILE A C 1
ATOM 653 O O . ILE A 1 81 ? 4.369 -0.384 -3.340 1.00 98.50 81 ILE A O 1
ATOM 657 N N . ARG A 1 82 ? 3.559 -2.433 -3.780 1.00 98.19 82 ARG A N 1
ATOM 658 C CA . ARG A 1 82 ? 4.340 -2.663 -4.999 1.00 98.19 82 ARG A CA 1
ATOM 659 C C . ARG A 1 82 ? 3.451 -2.894 -6.199 1.00 98.19 82 ARG A C 1
ATOM 661 O O . ARG A 1 82 ? 2.565 -3.736 -6.145 1.00 98.19 82 ARG A O 1
ATOM 668 N N . TRP A 1 83 ? 3.745 -2.214 -7.293 1.00 98.06 83 TRP A N 1
ATOM 669 C CA . TRP A 1 83 ? 3.233 -2.574 -8.607 1.00 98.06 83 TRP A CA 1
ATOM 670 C C . TRP A 1 83 ? 4.373 -3.179 -9.419 1.00 98.06 83 TRP A C 1
ATOM 672 O O . TRP A 1 83 ? 5.402 -2.531 -9.619 1.00 98.06 83 TRP A O 1
ATOM 682 N N . ASP A 1 84 ? 4.200 -4.430 -9.835 1.00 97.56 84 ASP A N 1
ATOM 683 C CA . ASP A 1 84 ? 5.157 -5.147 -10.675 1.00 97.56 84 ASP A CA 1
ATOM 684 C C . ASP A 1 84 ? 4.913 -4.764 -12.140 1.00 97.56 84 ASP A C 1
ATOM 686 O O . ASP A 1 84 ? 3.773 -4.797 -12.605 1.00 97.56 84 ASP A O 1
ATOM 690 N N . ASN A 1 85 ? 5.967 -4.400 -12.874 1.00 96.50 85 ASN A N 1
ATOM 691 C CA . ASN A 1 85 ? 5.848 -4.136 -14.304 1.00 96.50 85 ASN A CA 1
ATOM 692 C C . ASN A 1 85 ? 5.680 -5.468 -15.059 1.00 96.50 85 ASN A C 1
ATOM 694 O O . ASN A 1 85 ? 6.641 -6.239 -15.105 1.00 96.50 85 ASN A O 1
ATOM 698 N N . PRO A 1 86 ? 4.520 -5.739 -15.688 1.00 95.44 86 PRO A N 1
ATOM 699 C CA . PRO A 1 86 ? 4.292 -6.999 -16.396 1.00 95.44 86 PRO A CA 1
ATOM 700 C C . PRO A 1 86 ? 5.169 -7.150 -17.646 1.00 95.44 86 PRO A C 1
ATOM 702 O O . PRO A 1 86 ? 5.391 -8.268 -18.100 1.00 95.44 86 PRO A O 1
ATOM 705 N N . ASP A 1 87 ? 5.697 -6.042 -18.173 1.00 95.38 87 ASP A N 1
ATOM 706 C CA . ASP A 1 87 ? 6.510 -6.015 -19.391 1.00 95.38 87 ASP A CA 1
ATOM 707 C C . ASP A 1 87 ? 8.017 -6.055 -19.068 1.00 95.38 87 ASP A C 1
ATOM 709 O O . ASP A 1 87 ? 8.844 -5.859 -19.959 1.00 95.38 87 ASP A O 1
ATOM 713 N N . TYR A 1 88 ? 8.397 -6.235 -17.794 1.00 96.31 88 TYR A N 1
ATOM 714 C CA . TYR A 1 88 ? 9.799 -6.227 -17.383 1.00 96.31 88 TYR A CA 1
ATOM 715 C C . TYR A 1 88 ? 10.561 -7.416 -17.971 1.00 96.31 88 TYR A C 1
ATOM 717 O O . TYR A 1 88 ? 10.202 -8.574 -17.761 1.00 96.31 88 TYR A O 1
ATOM 725 N N . ARG A 1 89 ? 11.666 -7.114 -18.655 1.00 95.12 89 ARG A N 1
ATOM 726 C CA . ARG A 1 89 ? 12.562 -8.097 -19.271 1.00 95.12 89 ARG A CA 1
ATOM 727 C C . ARG A 1 89 ? 13.948 -7.996 -18.631 1.00 95.12 89 ARG A C 1
ATOM 729 O O . ARG A 1 89 ? 14.620 -6.985 -18.853 1.00 95.12 89 ARG A O 1
ATOM 736 N N . PRO A 1 90 ? 14.385 -8.968 -17.806 1.00 92.44 90 PRO A N 1
ATOM 737 C CA . PRO A 1 90 ? 15.651 -8.883 -17.073 1.00 92.44 90 PRO A CA 1
ATOM 738 C C . PRO A 1 90 ? 16.889 -8.839 -17.979 1.00 92.44 90 PRO A C 1
ATOM 740 O O . PRO A 1 90 ? 17.909 -8.284 -17.577 1.00 92.44 90 PRO A O 1
ATOM 743 N N . GLU A 1 91 ? 16.796 -9.380 -19.194 1.00 92.19 91 GLU A N 1
ATOM 744 C CA . GLU A 1 91 ? 17.851 -9.356 -20.209 1.00 92.19 91 GLU A CA 1
ATOM 745 C C . GLU A 1 91 ? 18.100 -7.954 -20.790 1.00 92.19 91 GLU A C 1
ATOM 747 O O . GLU A 1 91 ? 19.197 -7.649 -21.262 1.00 92.19 91 GLU A O 1
ATOM 752 N N . ASN A 1 92 ? 17.102 -7.072 -20.717 1.00 87.19 92 ASN A N 1
ATOM 753 C CA . ASN A 1 92 ? 17.196 -5.717 -21.234 1.00 87.19 92 ASN A CA 1
ATOM 754 C C . ASN A 1 92 ? 17.734 -4.784 -20.145 1.00 87.19 92 ASN A C 1
ATOM 756 O O . ASN A 1 92 ? 17.153 -4.650 -19.065 1.00 87.19 92 ASN A O 1
ATOM 760 N N . LYS A 1 93 ? 18.823 -4.065 -20.436 1.00 78.25 93 LYS A N 1
ATOM 761 C CA . LYS A 1 93 ? 19.282 -2.996 -19.540 1.00 78.25 93 LYS A CA 1
ATOM 762 C C . LYS A 1 93 ? 18.186 -1.927 -19.436 1.00 78.25 93 LYS A C 1
ATOM 764 O O . LYS A 1 93 ? 17.618 -1.565 -20.471 1.00 78.25 93 LYS A O 1
ATOM 769 N N . PRO A 1 94 ? 17.875 -1.418 -18.228 1.00 77.06 94 PRO A N 1
ATOM 770 C CA . PRO A 1 94 ? 16.984 -0.278 -18.090 1.00 77.06 94 PRO A CA 1
ATOM 771 C C . PRO A 1 94 ? 17.442 0.841 -19.021 1.00 77.06 94 PRO A C 1
ATOM 773 O O . PRO A 1 94 ? 18.635 1.148 -19.075 1.00 77.06 94 PRO A O 1
ATOM 776 N N . GLN A 1 95 ? 16.515 1.460 -19.749 1.00 71.00 95 GLN A N 1
ATOM 777 C CA . GLN A 1 95 ? 16.834 2.587 -20.633 1.00 71.00 95 GLN A CA 1
ATOM 778 C C . GLN A 1 95 ? 17.026 3.877 -19.818 1.00 71.00 95 GLN A C 1
ATOM 780 O O . GLN A 1 95 ? 16.467 4.927 -20.120 1.00 71.00 95 GLN A O 1
ATOM 785 N N . THR A 1 96 ? 17.782 3.799 -18.726 1.00 63.00 96 THR A N 1
ATOM 786 C CA . THR A 1 96 ? 18.059 4.911 -17.823 1.00 63.00 96 THR A CA 1
ATOM 787 C C . THR A 1 96 ? 19.234 5.711 -18.362 1.00 63.00 96 THR A C 1
ATOM 789 O O . THR A 1 96 ? 20.377 5.512 -17.961 1.00 63.00 96 THR A O 1
ATOM 792 N N . TRP A 1 97 ? 18.954 6.652 -19.256 1.00 55.12 97 TRP A N 1
ATOM 793 C CA . TRP A 1 97 ? 19.873 7.753 -19.529 1.00 55.12 97 TRP A CA 1
ATOM 794 C C . TRP A 1 97 ? 19.697 8.814 -18.437 1.00 55.12 97 TRP A C 1
ATOM 796 O O . TRP A 1 97 ? 19.046 9.833 -18.641 1.00 55.12 97 TRP A O 1
ATOM 806 N N . ILE A 1 98 ? 20.233 8.545 -17.243 1.00 54.62 98 ILE A N 1
ATOM 807 C CA . ILE A 1 98 ? 20.453 9.567 -16.211 1.00 54.62 98 ILE A CA 1
ATOM 808 C C . ILE A 1 98 ? 21.967 9.734 -16.048 1.00 54.62 98 ILE A C 1
ATOM 810 O O . ILE A 1 98 ? 22.575 9.198 -15.131 1.00 54.62 98 ILE A O 1
ATOM 814 N N . ALA A 1 99 ? 22.588 10.464 -16.968 1.00 47.91 99 ALA A N 1
ATOM 815 C CA . ALA A 1 99 ? 23.859 11.155 -16.747 1.00 47.91 99 ALA A CA 1
ATOM 816 C C . ALA A 1 99 ? 23.824 12.403 -17.646 1.00 47.91 99 ALA A C 1
ATOM 818 O O . ALA A 1 99 ? 23.664 12.220 -18.854 1.00 47.91 99 ALA A O 1
ATOM 819 N N . PRO A 1 100 ? 23.865 13.645 -17.098 1.00 44.16 100 PRO A N 1
ATOM 820 C CA . PRO A 1 100 ? 24.891 14.098 -16.153 1.00 44.16 100 PRO A CA 1
ATOM 821 C C . PRO A 1 100 ? 24.396 15.120 -15.090 1.00 44.16 100 PRO A C 1
ATOM 823 O O . PRO A 1 100 ? 24.925 16.223 -15.017 1.00 44.16 100 PRO A O 1
ATOM 826 N N . PHE A 1 101 ? 23.394 14.812 -14.254 1.00 52.44 101 PHE A N 1
ATOM 827 C CA . PHE A 1 101 ? 23.031 15.731 -13.146 1.00 52.44 101 PHE A CA 1
ATOM 828 C C . PHE A 1 101 ? 23.885 15.551 -11.877 1.00 52.44 101 PHE A C 1
ATOM 830 O O . PHE A 1 101 ? 23.815 16.368 -10.966 1.00 52.44 101 PHE A O 1
ATOM 837 N N . ILE A 1 102 ? 24.737 14.523 -11.837 1.00 56.22 102 ILE A N 1
ATOM 838 C CA . ILE A 1 102 ? 25.815 14.394 -10.852 1.00 56.22 102 ILE A CA 1
ATOM 839 C C . ILE A 1 102 ? 27.130 14.489 -11.625 1.00 56.22 102 ILE A C 1
ATOM 841 O O . ILE A 1 102 ? 27.697 13.483 -12.044 1.00 56.22 102 ILE A O 1
ATOM 845 N N . GLN A 1 103 ? 27.596 15.713 -11.869 1.00 47.78 103 GLN A N 1
ATOM 846 C CA . GLN A 1 103 ? 29.025 15.915 -12.086 1.00 47.78 103 GLN A CA 1
ATOM 847 C C . GLN A 1 103 ? 29.694 15.809 -10.709 1.00 47.78 103 GLN A C 1
ATOM 849 O O . GLN A 1 103 ? 29.239 16.489 -9.784 1.00 47.78 103 GLN A O 1
ATOM 854 N N . PRO A 1 104 ? 30.747 14.993 -10.512 1.00 44.06 104 PRO A N 1
ATOM 855 C CA . PRO A 1 104 ? 31.617 15.222 -9.369 1.00 44.06 104 PRO A CA 1
ATOM 856 C C . PRO A 1 104 ? 32.124 16.661 -9.495 1.00 44.06 104 PRO A C 1
ATOM 858 O O . PRO A 1 104 ? 32.581 17.051 -10.572 1.00 44.06 104 PRO A O 1
ATOM 861 N N . ALA A 1 105 ? 31.978 17.461 -8.437 1.00 58.12 105 ALA A N 1
ATOM 862 C CA . ALA A 1 105 ? 32.500 18.819 -8.408 1.00 58.12 105 ALA A CA 1
ATOM 863 C C . ALA A 1 105 ? 33.973 18.771 -8.838 1.00 58.12 105 ALA A C 1
ATOM 865 O O . ALA A 1 105 ? 34.810 18.192 -8.141 1.00 58.12 105 ALA A O 1
ATOM 866 N N . GLN A 1 106 ? 34.274 19.301 -10.025 1.00 50.84 106 GLN A N 1
ATOM 867 C CA . GLN A 1 106 ? 35.650 19.416 -10.479 1.00 50.84 106 GLN A CA 1
ATOM 868 C C . GLN A 1 106 ? 36.362 20.348 -9.504 1.00 50.84 106 GLN A C 1
ATOM 870 O O . GLN A 1 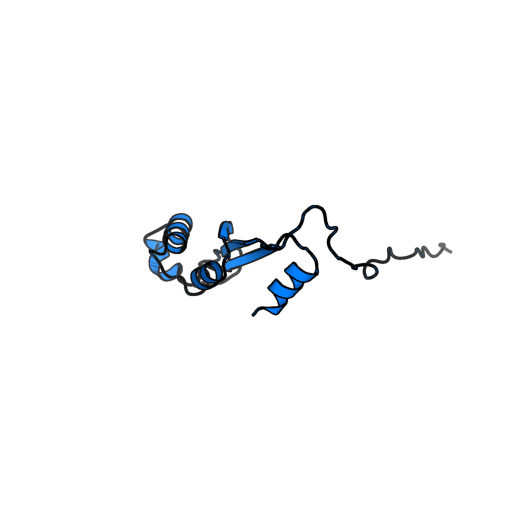106 ? 35.874 21.433 -9.188 1.00 50.84 106 GLN A O 1
ATOM 875 N N . GLY A 1 107 ? 37.464 19.852 -8.949 1.00 57.31 107 GLY A N 1
ATOM 876 C CA . GLY A 1 107 ? 38.156 20.475 -7.838 1.00 57.31 107 GLY A CA 1
ATOM 877 C C . GLY A 1 107 ? 38.543 21.928 -8.093 1.00 57.31 107 GLY A C 1
ATOM 878 O O . GLY A 1 107 ? 39.096 22.277 -9.130 1.00 57.31 107 GLY A O 1
ATOM 879 N N . ALA A 1 108 ? 38.352 22.742 -7.063 1.00 53.59 108 ALA A N 1
ATOM 880 C CA . ALA A 1 108 ? 39.146 23.933 -6.828 1.00 53.59 108 ALA A CA 1
ATOM 881 C C . ALA A 1 108 ? 39.465 23.975 -5.330 1.00 53.59 108 ALA A C 1
ATOM 883 O O . ALA A 1 108 ? 38.653 24.409 -4.518 1.00 53.59 108 ALA A O 1
ATOM 884 N N . ARG A 1 109 ? 40.652 23.491 -4.946 1.00 57.38 109 ARG A N 1
ATOM 885 C CA . ARG A 1 109 ? 41.300 24.006 -3.736 1.00 57.38 109 ARG A CA 1
ATOM 886 C C . ARG A 1 109 ? 42.056 25.260 -4.173 1.00 57.38 109 ARG A C 1
ATOM 888 O O . ARG A 1 109 ? 42.987 25.111 -4.965 1.00 57.38 109 ARG A O 1
ATOM 895 N N . PRO A 1 110 ? 41.705 26.471 -3.717 1.00 48.16 110 PRO A N 1
ATOM 896 C CA . PRO A 1 110 ? 42.630 27.580 -3.859 1.00 48.16 110 PRO A CA 1
ATOM 897 C C . PRO A 1 110 ? 43.854 27.289 -2.983 1.00 48.16 110 PRO A C 1
ATOM 899 O O . PRO A 1 110 ? 43.726 26.865 -1.832 1.00 48.16 110 PRO A O 1
ATOM 902 N N . ALA A 1 111 ? 45.044 27.461 -3.556 1.00 56.53 111 ALA A N 1
ATOM 903 C CA . ALA A 1 111 ? 46.286 27.438 -2.801 1.00 56.53 111 ALA A CA 1
ATOM 904 C C . ALA A 1 111 ? 46.239 28.551 -1.745 1.00 56.53 111 ALA A C 1
ATOM 906 O O . ALA A 1 111 ? 45.943 29.702 -2.070 1.00 56.53 111 ALA A O 1
ATOM 907 N N . ALA A 1 112 ? 46.507 28.187 -0.491 1.00 57.09 112 ALA A N 1
ATOM 908 C CA . ALA A 1 112 ? 46.692 29.142 0.588 1.00 57.09 112 ALA A CA 1
ATOM 909 C C . ALA A 1 112 ? 47.860 30.080 0.236 1.00 57.09 112 ALA A C 1
ATOM 911 O O . ALA A 1 112 ? 48.931 29.614 -0.160 1.00 57.09 112 ALA A O 1
ATOM 912 N N . ARG A 1 113 ? 47.623 31.387 0.353 1.00 54.88 113 ARG A N 1
ATOM 913 C CA . ARG A 1 113 ? 48.664 32.406 0.494 1.00 54.88 113 ARG A CA 1
ATOM 914 C C . ARG A 1 113 ? 48.703 32.849 1.943 1.00 54.88 113 ARG A C 1
ATOM 916 O O . ARG A 1 113 ? 47.606 32.911 2.541 1.00 54.88 113 ARG A O 1
#

pLDDT: mean 89.01, std 16.61, range [44.06, 98.62]

Radius of gyration: 20.48 Å; chains: 1; bounding box: 62×42×41 Å

Foldseek 3Di:
DCVVLVLCLVQLHFWDKDKWQQQQCLVCVVPDPPVVVVVCLLVVVDDGPTPVVVVVVVKDWDDKDAQCDDDNRSNNIITIIIHGNPNHDPVDHGNDPDPDPDDPPDDDDDDDD

Sequence (113 aa):
MDARFALIKRLNLRGMIAGSMIMDYHKVADQMSPEQYVREVVAGVRFDTNLSKQLHKGFKALHLIPDYEYDPRSLNWAVAIRWDNPDYRPENKPQTWIAPFIQPAQGARPAAR

Secondary structure (DSSP, 8-state):
--HHHHHHHHTT--EEEEEEE-TTGGGTTTTS-HHHHHHHHHTTSS--TTHHHHHHTT-EEEEEETT-S--TTTTT-EEEEEEE-TT--TTSPP-----SS--------PPP-